Protein AF-A0A0C3JYY4-F1 (afdb_monomer_lite)

Organism: NCBI:txid870435

Foldseek 3Di:
DPPLLVVVLVVVVVCVVCVVVVNDDDADDDDRDDDPPPCVLVSLVVSCVVCVVVVNNLQEAEEECDPVVCVSNVHYHLCVLLVDDPVPDDDDPVRLVVNCVSNVSYDYYHYPPCVPQDPVSVVSVVVSD

Structure (mmCIF, N/CA/C/O backbone):
data_AF-A0A0C3JYY4-F1
#
_entry.id   AF-A0A0C3JYY4-F1
#
loop_
_atom_site.group_PDB
_atom_site.id
_atom_site.type_symbol
_atom_site.label_atom_id
_atom_site.label_alt_id
_atom_site.label_comp_id
_atom_site.label_asym_id
_atom_site.label_entity_id
_atom_site.label_seq_id
_atom_site.pdbx_PDB_ins_code
_atom_site.Cartn_x
_atom_site.Cartn_y
_atom_site.Cartn_z
_atom_site.occupancy
_atom_site.B_iso_or_equiv
_atom_site.auth_seq_id
_atom_site.auth_comp_id
_atom_site.auth_asym_id
_atom_site.auth_atom_id
_atom_site.pdbx_PDB_model_num
ATOM 1 N N . LEU A 1 1 ? 10.649 2.453 -13.849 1.00 76.38 1 LEU A N 1
ATOM 2 C CA . LEU A 1 1 ? 10.966 2.552 -12.411 1.00 76.38 1 LEU A CA 1
ATOM 3 C C . LEU A 1 1 ? 12.483 2.672 -12.287 1.00 76.38 1 LEU A C 1
ATOM 5 O O . LEU A 1 1 ? 13.167 2.154 -13.163 1.00 76.38 1 LEU A O 1
ATOM 9 N N . LEU A 1 2 ? 12.984 3.394 -11.284 1.00 85.31 2 LEU A N 1
ATOM 10 C CA . LEU A 1 2 ? 14.406 3.405 -10.902 1.00 85.31 2 LEU A CA 1
ATOM 11 C C . LEU A 1 2 ? 14.784 2.077 -10.219 1.00 85.31 2 LEU A C 1
ATOM 13 O O . LEU A 1 2 ? 13.893 1.313 -9.847 1.00 85.31 2 LEU A O 1
ATOM 17 N N . ASP A 1 3 ? 16.072 1.812 -10.009 1.00 86.06 3 ASP A N 1
ATOM 18 C CA . ASP A 1 3 ? 16.552 0.528 -9.469 1.00 86.06 3 ASP A CA 1
ATOM 19 C C . ASP A 1 3 ? 15.940 0.180 -8.103 1.00 86.06 3 ASP A C 1
ATOM 21 O O . ASP A 1 3 ? 15.413 -0.918 -7.920 1.00 86.06 3 ASP A O 1
ATOM 25 N N . ASP A 1 4 ? 15.890 1.132 -7.167 1.00 85.94 4 ASP A N 1
ATOM 26 C CA . ASP A 1 4 ? 15.276 0.913 -5.847 1.00 85.94 4 ASP A CA 1
ATOM 27 C C . ASP A 1 4 ? 13.763 0.675 -5.927 1.00 85.94 4 ASP A C 1
ATOM 29 O O . ASP A 1 4 ? 13.190 -0.104 -5.162 1.00 85.94 4 ASP A O 1
ATOM 33 N N . GLN A 1 5 ? 13.097 1.313 -6.888 1.00 88.25 5 GLN A N 1
ATOM 34 C CA . GLN A 1 5 ? 11.670 1.117 -7.124 1.00 88.25 5 GLN A CA 1
ATOM 35 C C . GLN A 1 5 ? 11.392 -0.262 -7.724 1.00 88.25 5 GLN A C 1
ATOM 37 O O . GLN A 1 5 ? 10.417 -0.909 -7.343 1.00 88.25 5 GLN A O 1
ATOM 42 N N . TRP A 1 6 ? 12.253 -0.724 -8.635 1.00 92.19 6 TRP A N 1
ATOM 43 C CA . TRP A 1 6 ? 12.215 -2.088 -9.154 1.00 92.19 6 TRP A CA 1
ATOM 44 C C . TRP A 1 6 ? 12.495 -3.106 -8.063 1.00 92.19 6 TRP A C 1
ATOM 46 O O . TRP A 1 6 ? 11.802 -4.114 -7.984 1.00 92.19 6 TRP A O 1
ATOM 56 N N . ARG A 1 7 ? 13.448 -2.830 -7.171 1.00 91.81 7 ARG A N 1
ATOM 57 C CA . ARG A 1 7 ? 13.718 -3.683 -6.015 1.00 91.81 7 ARG A CA 1
ATOM 58 C C . ARG A 1 7 ? 12.490 -3.807 -5.116 1.00 91.81 7 ARG A C 1
ATOM 60 O O . ARG A 1 7 ? 12.115 -4.923 -4.768 1.00 91.81 7 ARG A O 1
ATOM 67 N N . ALA A 1 8 ? 11.842 -2.691 -4.784 1.00 92.38 8 ALA A N 1
ATOM 68 C CA . ALA A 1 8 ? 10.606 -2.698 -4.007 1.00 92.38 8 ALA A CA 1
ATOM 69 C C . ALA A 1 8 ? 9.493 -3.492 -4.700 1.00 92.38 8 ALA A C 1
ATOM 71 O O . ALA A 1 8 ? 8.871 -4.359 -4.089 1.00 92.38 8 ALA A O 1
ATOM 72 N N . TYR A 1 9 ? 9.291 -3.240 -5.994 1.00 94.81 9 TYR A N 1
ATOM 73 C CA . TYR A 1 9 ? 8.324 -3.967 -6.806 1.00 94.81 9 TYR A CA 1
ATOM 74 C C . TYR A 1 9 ? 8.600 -5.477 -6.818 1.00 94.81 9 TYR A C 1
ATOM 76 O O . TYR A 1 9 ? 7.686 -6.255 -6.573 1.00 94.81 9 TYR A O 1
ATOM 84 N N . ASN A 1 10 ? 9.849 -5.893 -7.034 1.00 96.06 10 ASN A N 1
ATOM 85 C CA . ASN A 1 10 ? 10.235 -7.302 -7.122 1.00 96.06 10 ASN A CA 1
ATOM 86 C C . ASN A 1 10 ? 10.048 -8.042 -5.792 1.00 96.06 10 ASN A C 1
ATOM 88 O O . ASN A 1 10 ? 9.618 -9.192 -5.798 1.00 96.06 10 ASN A O 1
ATOM 92 N N . ILE A 1 11 ? 10.334 -7.395 -4.655 1.00 96.00 11 ILE A N 1
ATOM 93 C CA . ILE A 1 11 ? 10.086 -7.976 -3.324 1.00 96.00 11 ILE A CA 1
ATOM 94 C C . ILE A 1 11 ? 8.588 -8.234 -3.133 1.00 96.00 11 ILE A C 1
ATOM 96 O O . ILE A 1 11 ? 8.193 -9.330 -2.736 1.00 96.00 11 ILE A O 1
ATOM 100 N N . ILE A 1 12 ? 7.754 -7.241 -3.452 1.00 95.88 12 ILE A N 1
ATOM 101 C CA . ILE A 1 12 ? 6.296 -7.346 -3.326 1.00 95.88 12 ILE A CA 1
ATOM 102 C C . ILE A 1 12 ? 5.746 -8.391 -4.299 1.00 95.88 12 ILE A C 1
ATOM 104 O O . ILE A 1 12 ? 4.906 -9.197 -3.911 1.00 95.88 12 ILE A O 1
ATOM 108 N N . ASP A 1 13 ? 6.225 -8.412 -5.543 1.00 96.62 13 ASP A N 1
ATOM 109 C CA . ASP A 1 13 ? 5.795 -9.375 -6.555 1.00 96.62 13 ASP A CA 1
ATOM 110 C C . ASP A 1 13 ? 6.161 -10.810 -6.163 1.00 96.62 13 ASP A C 1
ATOM 112 O O . ASP A 1 13 ? 5.310 -11.695 -6.220 1.00 96.62 13 ASP A O 1
ATOM 116 N N . TRP A 1 14 ? 7.387 -11.039 -5.688 1.00 96.81 14 TRP A N 1
ATOM 117 C CA . TRP A 1 14 ? 7.806 -12.348 -5.195 1.00 96.81 14 TRP A CA 1
ATOM 118 C C . TRP A 1 14 ? 6.951 -12.809 -4.009 1.00 96.81 14 TRP A C 1
ATOM 120 O O . TRP A 1 14 ? 6.460 -13.940 -4.008 1.00 96.81 14 TRP A O 1
ATOM 130 N N . HIS A 1 15 ? 6.727 -11.930 -3.028 1.00 97.06 15 HIS A N 1
ATOM 131 C CA . HIS A 1 15 ? 5.903 -12.234 -1.859 1.00 97.06 15 HIS A CA 1
ATOM 132 C C . HIS A 1 15 ? 4.456 -12.550 -2.265 1.00 97.06 15 HIS A C 1
ATOM 134 O O . HIS A 1 15 ? 3.878 -13.541 -1.818 1.00 97.06 15 HIS A O 1
ATOM 140 N N . LEU A 1 16 ? 3.893 -11.759 -3.183 1.00 95.56 16 LEU A N 1
ATOM 141 C CA . LEU A 1 16 ? 2.570 -11.983 -3.752 1.00 95.56 16 LEU A CA 1
ATOM 142 C C . LEU A 1 16 ? 2.480 -13.330 -4.465 1.00 95.56 16 LEU A C 1
ATOM 144 O O . LEU A 1 16 ? 1.507 -14.048 -4.265 1.00 95.56 16 LEU A O 1
ATOM 148 N N . GLN A 1 17 ? 3.494 -13.703 -5.250 1.00 95.38 17 GLN A N 1
ATOM 149 C CA . GLN A 1 17 ? 3.561 -15.010 -5.902 1.00 95.38 17 GLN A CA 1
ATOM 150 C C . GLN A 1 17 ? 3.567 -16.167 -4.896 1.00 95.38 17 GLN A C 1
ATOM 152 O O . GLN A 1 17 ? 2.869 -17.158 -5.113 1.00 95.38 17 GLN A O 1
ATOM 157 N N . GLN A 1 18 ? 4.308 -16.059 -3.787 1.00 95.19 18 GLN A N 1
ATOM 158 C CA . GLN A 1 18 ? 4.260 -17.086 -2.741 1.00 95.19 18 GLN A CA 1
ATOM 159 C C . GLN A 1 18 ? 2.850 -17.170 -2.140 1.00 95.19 18 GLN A C 1
ATOM 161 O O . GLN A 1 18 ? 2.256 -18.246 -2.133 1.00 95.19 18 GLN A O 1
ATOM 166 N N . PHE A 1 19 ? 2.274 -16.026 -1.765 1.00 93.19 19 PHE A N 1
ATOM 167 C CA . PHE A 1 19 ? 0.943 -15.958 -1.165 1.00 93.19 19 PHE A CA 1
ATOM 168 C C . PHE A 1 19 ? -0.145 -16.583 -2.056 1.00 93.19 19 PHE A C 1
ATOM 170 O O . PHE A 1 19 ? -0.897 -17.447 -1.608 1.00 93.19 19 PHE A O 1
ATOM 177 N N . VAL A 1 20 ? -0.210 -16.211 -3.342 1.00 91.56 20 VAL A N 1
ATOM 178 C CA . VAL A 1 20 ? -1.238 -16.736 -4.267 1.00 91.56 20 VAL A CA 1
ATOM 179 C C . VAL A 1 20 ? -1.034 -18.209 -4.627 1.00 91.56 20 VAL A C 1
ATOM 181 O O . VAL A 1 20 ? -1.979 -18.865 -5.052 1.00 91.56 20 VAL A O 1
ATOM 184 N N . THR A 1 21 ? 0.178 -18.747 -4.455 1.00 93.75 21 THR A N 1
ATOM 185 C CA . THR A 1 21 ? 0.461 -20.181 -4.648 1.00 93.75 21 THR A CA 1
ATOM 186 C C . THR A 1 21 ? 0.199 -21.011 -3.389 1.00 93.75 21 THR A C 1
ATOM 188 O O . THR A 1 21 ? 0.526 -22.197 -3.357 1.00 93.75 21 THR A O 1
ATOM 191 N N . GLY A 1 22 ? -0.394 -20.412 -2.349 1.00 91.69 22 GLY A N 1
ATOM 192 C CA . GLY A 1 22 ? -0.727 -21.087 -1.092 1.00 91.69 22 GLY A CA 1
ATOM 193 C C . GLY A 1 22 ? 0.487 -21.380 -0.211 1.00 91.69 22 GLY A C 1
ATOM 194 O O . GLY A 1 22 ? 0.364 -22.060 0.805 1.00 91.69 22 GLY A O 1
ATOM 195 N N . ARG A 1 23 ? 1.665 -20.868 -0.577 1.00 84.81 23 ARG A N 1
ATOM 196 C CA . ARG A 1 23 ? 2.818 -20.822 0.319 1.00 84.81 23 ARG A CA 1
ATOM 197 C C . ARG A 1 23 ? 2.535 -19.645 1.236 1.00 84.81 23 ARG A C 1
ATOM 199 O O . ARG A 1 23 ? 2.319 -18.557 0.732 1.00 84.81 23 ARG A O 1
ATOM 206 N N . CYS A 1 24 ? 2.422 -19.854 2.539 1.00 86.25 24 CYS A N 1
ATOM 207 C CA . CYS A 1 24 ? 2.112 -18.792 3.496 1.00 86.25 24 CYS A CA 1
ATOM 208 C C . CYS A 1 24 ? 3.417 -18.073 3.893 1.00 86.25 24 CYS A C 1
ATOM 210 O O . CYS A 1 24 ? 4.054 -18.537 4.839 1.00 86.25 24 CYS A O 1
ATOM 212 N N . PRO A 1 25 ? 3.890 -17.027 3.173 1.00 92.69 25 PRO A N 1
ATOM 213 C CA . PRO A 1 25 ? 5.071 -16.292 3.607 1.00 92.69 25 PRO A CA 1
ATOM 214 C C . PRO A 1 25 ? 4.785 -15.550 4.916 1.00 92.69 25 PRO A C 1
ATOM 216 O O . PRO A 1 25 ? 3.635 -15.216 5.213 1.00 92.69 25 PRO A O 1
ATOM 219 N N . ASP A 1 26 ? 5.846 -15.245 5.659 1.00 94.62 26 ASP A N 1
ATOM 220 C CA . ASP A 1 26 ? 5.764 -14.341 6.803 1.00 94.62 26 ASP A CA 1
ATOM 221 C C . ASP A 1 26 ? 5.273 -12.954 6.373 1.00 94.62 26 ASP A C 1
ATOM 223 O O . ASP A 1 26 ? 5.507 -12.515 5.245 1.00 94.62 26 ASP A O 1
ATOM 227 N N . GLN A 1 27 ? 4.622 -12.240 7.292 1.00 94.06 27 GLN A N 1
ATOM 228 C CA . GLN A 1 27 ? 4.074 -10.914 7.027 1.00 94.06 27 GLN A CA 1
ATOM 229 C C . GLN A 1 27 ? 5.146 -9.942 6.506 1.00 94.06 27 GLN A C 1
ATOM 231 O O . GLN A 1 27 ? 6.141 -9.652 7.174 1.00 94.06 27 GLN A O 1
ATOM 236 N N . LEU A 1 28 ? 4.907 -9.374 5.321 1.00 95.50 28 LEU A N 1
ATOM 237 C CA . LEU A 1 28 ? 5.792 -8.376 4.731 1.00 95.50 28 LEU A CA 1
ATOM 238 C C . LEU A 1 28 ? 5.608 -7.002 5.392 1.00 95.50 28 LEU A C 1
ATOM 240 O O . LEU A 1 28 ? 4.668 -6.267 5.087 1.00 95.50 28 LEU A O 1
ATOM 244 N N . HIS A 1 29 ? 6.569 -6.613 6.227 1.00 94.00 29 HIS A N 1
ATOM 245 C CA . HIS A 1 29 ? 6.716 -5.238 6.703 1.00 94.00 29 HIS A CA 1
ATOM 246 C C . HIS A 1 29 ? 7.798 -4.518 5.902 1.00 94.00 29 HIS A C 1
ATOM 248 O O . HIS A 1 29 ? 8.990 -4.770 6.074 1.00 94.00 29 HIS A O 1
ATOM 254 N N . MET A 1 30 ? 7.385 -3.609 5.018 1.00 93.62 30 MET A N 1
ATOM 255 C CA . MET A 1 30 ? 8.300 -2.900 4.129 1.00 93.62 30 MET A CA 1
ATOM 256 C C . MET A 1 30 ? 8.118 -1.387 4.224 1.00 93.62 30 MET A C 1
ATOM 258 O O . MET A 1 30 ? 7.015 -0.870 4.062 1.00 93.62 30 MET A O 1
ATOM 262 N N . ILE A 1 31 ? 9.227 -0.671 4.418 1.00 90.44 31 ILE A N 1
ATOM 263 C CA . ILE A 1 31 ? 9.299 0.783 4.262 1.00 90.44 31 ILE A CA 1
ATOM 264 C C . ILE A 1 31 ? 10.021 1.070 2.949 1.00 90.44 31 ILE A C 1
ATOM 266 O O . ILE A 1 31 ? 11.132 0.590 2.731 1.00 90.44 31 ILE A O 1
ATOM 270 N N . ILE A 1 32 ? 9.394 1.867 2.084 1.00 88.50 32 ILE A N 1
ATOM 271 C CA . ILE A 1 32 ? 9.999 2.337 0.835 1.00 88.50 32 ILE A CA 1
ATOM 272 C C . ILE A 1 32 ? 10.453 3.788 1.056 1.00 88.50 32 ILE A C 1
ATOM 274 O O . ILE A 1 32 ? 9.625 4.711 1.000 1.00 88.50 32 ILE A O 1
ATOM 278 N N . PRO A 1 33 ? 11.745 4.024 1.355 1.00 81.44 33 PRO A N 1
ATOM 279 C CA . PRO A 1 33 ? 12.271 5.373 1.489 1.00 81.44 33 PRO A CA 1
ATOM 280 C C . PRO A 1 33 ? 12.285 6.078 0.129 1.00 81.44 33 PRO A C 1
ATOM 282 O O . PRO A 1 33 ? 12.141 5.470 -0.928 1.00 81.44 33 PRO A O 1
ATOM 285 N N . GLY A 1 34 ? 12.393 7.398 0.164 1.00 73.88 34 GLY A N 1
ATOM 286 C CA . GLY A 1 34 ? 12.469 8.230 -1.030 1.00 73.88 34 GLY A CA 1
ATOM 287 C C . GLY A 1 34 ? 11.950 9.621 -0.727 1.00 73.88 34 GLY A C 1
ATOM 288 O O . GLY A 1 34 ? 10.940 9.765 -0.031 1.00 73.88 34 GLY A O 1
ATOM 289 N N . GLU A 1 35 ? 12.664 10.617 -1.226 1.00 70.50 35 GLU A N 1
ATOM 290 C CA . GLU A 1 35 ? 12.284 12.018 -1.114 1.00 70.50 35 GLU A CA 1
ATOM 291 C C . GLU A 1 35 ? 11.025 12.296 -1.952 1.00 70.50 35 GLU A C 1
ATOM 293 O O . GLU A 1 35 ? 10.708 11.573 -2.910 1.00 70.50 35 GLU A O 1
ATOM 298 N N . GLY A 1 36 ? 10.271 13.334 -1.578 1.00 63.50 36 GLY A N 1
ATOM 299 C CA . GLY A 1 36 ? 9.161 13.815 -2.399 1.00 63.50 36 GLY A CA 1
ATOM 300 C C . GLY A 1 36 ? 9.664 14.092 -3.817 1.00 63.50 36 GLY A C 1
ATOM 301 O O . GLY A 1 36 ? 10.769 14.599 -3.971 1.00 63.50 36 GLY A O 1
ATOM 302 N N . SER A 1 37 ? 8.873 13.740 -4.837 1.00 63.44 37 SER A N 1
ATOM 303 C CA . SER A 1 37 ? 9.180 13.812 -6.285 1.00 63.44 37 SER A CA 1
ATOM 304 C C . SER A 1 37 ? 9.986 12.668 -6.927 1.00 63.44 37 SER A C 1
ATOM 306 O O . SER A 1 37 ? 10.026 12.589 -8.152 1.00 63.44 37 SER A O 1
ATOM 308 N N . VAL A 1 38 ? 10.499 11.686 -6.174 1.00 67.75 38 VAL A N 1
ATOM 309 C CA . VAL A 1 38 ? 11.317 10.587 -6.751 1.00 67.75 38 VAL A CA 1
ATOM 310 C C . VAL A 1 38 ? 10.474 9.485 -7.427 1.00 67.75 38 VAL A C 1
ATOM 312 O O . VAL A 1 38 ? 10.994 8.469 -7.871 1.00 67.75 38 VAL A O 1
ATOM 315 N N . GLY A 1 39 ? 9.154 9.657 -7.561 1.00 74.44 39 GLY A N 1
ATOM 316 C CA . GLY A 1 39 ? 8.292 8.723 -8.300 1.00 74.44 39 GLY A CA 1
ATOM 317 C C . GLY A 1 39 ? 7.726 7.554 -7.484 1.00 74.44 39 GLY A C 1
ATOM 318 O O . GLY A 1 39 ? 7.317 6.555 -8.072 1.00 74.44 39 GLY A O 1
ATOM 319 N N . LYS A 1 40 ? 7.625 7.668 -6.150 1.00 82.75 40 LYS A N 1
ATOM 320 C CA . LYS A 1 40 ? 6.935 6.666 -5.305 1.00 82.75 40 LYS A CA 1
ATOM 321 C C . LYS A 1 40 ? 5.515 6.364 -5.772 1.00 82.75 40 LYS A C 1
ATOM 323 O O . LYS A 1 40 ? 5.146 5.197 -5.860 1.00 82.75 40 LYS A O 1
ATOM 328 N N . SER A 1 41 ? 4.751 7.388 -6.155 1.00 84.62 41 SER A N 1
ATOM 329 C CA . SER A 1 41 ? 3.400 7.205 -6.697 1.00 84.62 41 SER A CA 1
ATOM 330 C C . SER A 1 41 ? 3.412 6.326 -7.952 1.00 84.62 41 SER A C 1
ATOM 332 O O . SER A 1 41 ? 2.510 5.518 -8.142 1.00 84.62 41 SER A O 1
ATOM 334 N N . ARG A 1 42 ? 4.475 6.386 -8.773 1.00 89.06 42 ARG A N 1
ATOM 335 C CA . ARG A 1 42 ? 4.643 5.498 -9.933 1.00 89.06 42 ARG A CA 1
ATOM 336 C C . ARG A 1 42 ? 4.924 4.055 -9.517 1.00 89.06 42 ARG A C 1
ATOM 338 O O . ARG A 1 42 ? 4.405 3.141 -10.156 1.00 89.06 42 ARG A O 1
ATOM 345 N N . THR A 1 43 ? 5.697 3.833 -8.455 1.00 90.88 43 THR A N 1
ATOM 346 C CA . THR A 1 43 ? 5.888 2.495 -7.872 1.00 90.88 43 THR A CA 1
ATOM 347 C C . THR A 1 43 ? 4.563 1.931 -7.362 1.00 90.88 43 THR A C 1
ATOM 349 O O . THR A 1 43 ? 4.202 0.820 -7.738 1.00 90.88 43 THR A O 1
ATOM 352 N N . ILE A 1 44 ? 3.798 2.713 -6.588 1.00 92.62 44 ILE A N 1
ATOM 353 C CA . ILE A 1 44 ? 2.472 2.318 -6.079 1.00 92.62 44 ILE A CA 1
ATOM 354 C C . ILE A 1 44 ? 1.522 2.000 -7.238 1.00 92.62 44 ILE A C 1
ATOM 356 O O . ILE A 1 44 ? 0.852 0.968 -7.219 1.00 92.62 44 ILE A O 1
ATOM 360 N N . GLN A 1 45 ? 1.510 2.827 -8.285 1.00 92.81 45 GLN A N 1
ATOM 361 C CA . GLN A 1 45 ? 0.717 2.585 -9.488 1.00 92.81 45 GLN A CA 1
ATOM 362 C C . GLN A 1 45 ? 1.116 1.272 -10.178 1.00 92.81 45 GLN A C 1
ATOM 364 O O . GLN A 1 45 ? 0.256 0.470 -10.527 1.00 92.81 45 GLN A O 1
ATOM 369 N N . THR A 1 46 ? 2.417 1.003 -10.308 1.00 94.56 46 THR A N 1
ATOM 370 C CA . THR A 1 46 ? 2.919 -0.228 -10.944 1.00 94.56 46 THR A CA 1
ATOM 371 C C . THR A 1 46 ? 2.555 -1.475 -10.127 1.00 94.56 46 THR A C 1
ATOM 373 O O . THR A 1 46 ? 2.179 -2.501 -10.693 1.00 94.56 46 THR A O 1
ATOM 376 N N . ILE A 1 47 ? 2.608 -1.388 -8.793 1.00 95.31 47 ILE A N 1
ATOM 377 C CA . ILE A 1 47 ? 2.119 -2.445 -7.897 1.00 95.31 47 ILE A CA 1
ATOM 378 C C . ILE A 1 47 ? 0.609 -2.633 -8.090 1.00 95.31 47 ILE A C 1
ATOM 380 O O . ILE A 1 47 ? 0.152 -3.754 -8.277 1.00 95.31 47 ILE A O 1
ATOM 384 N N . THR A 1 48 ? -0.163 -1.547 -8.123 1.00 95.50 48 THR A N 1
ATOM 385 C CA . THR A 1 48 ? -1.623 -1.588 -8.320 1.00 95.50 48 THR A CA 1
ATOM 386 C C . THR A 1 48 ? -1.995 -2.291 -9.626 1.00 95.50 48 THR A C 1
ATOM 388 O O . THR A 1 48 ? -2.848 -3.177 -9.638 1.00 95.50 48 THR A O 1
ATOM 391 N N . GLU A 1 49 ? -1.313 -1.953 -10.721 1.00 95.81 49 GLU A N 1
ATOM 392 C CA . GLU A 1 49 ? -1.499 -2.603 -12.019 1.00 95.81 49 GLU A CA 1
ATOM 393 C C . GLU A 1 49 ? -1.170 -4.097 -11.976 1.00 95.81 49 GLU A C 1
ATOM 395 O O . GLU A 1 49 ? -1.843 -4.884 -12.636 1.00 95.81 49 GLU A O 1
ATOM 400 N N . ASN A 1 50 ? -0.168 -4.514 -11.198 1.00 96.00 50 ASN A N 1
ATOM 401 C CA . ASN A 1 50 ? 0.166 -5.928 -11.031 1.00 96.00 50 ASN A CA 1
ATOM 402 C C . ASN A 1 50 ? -0.973 -6.704 -10.348 1.00 96.00 50 ASN A C 1
ATOM 404 O O . ASN A 1 50 ? -1.372 -7.764 -10.829 1.00 96.00 50 ASN A O 1
ATOM 408 N N . PHE A 1 51 ? -1.551 -6.149 -9.279 1.00 96.38 51 PHE A N 1
ATOM 409 C CA . PHE A 1 51 ? -2.716 -6.745 -8.616 1.00 96.38 51 PHE A CA 1
ATOM 410 C C . PHE A 1 51 ? -3.927 -6.816 -9.556 1.00 96.38 51 PHE A C 1
ATOM 412 O O . PHE A 1 51 ? -4.593 -7.848 -9.621 1.00 96.38 51 PHE A O 1
ATOM 419 N N . ALA A 1 52 ? -4.177 -5.757 -10.333 1.00 96.12 52 ALA A N 1
ATOM 420 C CA . ALA A 1 52 ? -5.265 -5.721 -11.308 1.00 96.12 52 ALA A CA 1
ATOM 421 C C . ALA A 1 52 ? -5.068 -6.727 -12.456 1.00 96.12 52 ALA A C 1
ATOM 423 O O . ALA A 1 52 ? -5.997 -7.453 -12.800 1.00 96.12 52 ALA A O 1
ATOM 424 N N . ARG A 1 53 ? -3.853 -6.841 -13.014 1.00 95.94 53 ARG A N 1
ATOM 425 C CA . ARG A 1 53 ? -3.521 -7.825 -14.067 1.00 95.94 53 ARG A CA 1
ATOM 426 C C . ARG A 1 53 ? -3.720 -9.267 -13.605 1.00 95.94 53 ARG A C 1
ATOM 428 O O . ARG A 1 53 ? -4.021 -10.129 -14.422 1.00 95.94 53 ARG A O 1
ATOM 435 N N . ARG A 1 54 ? -3.561 -9.521 -12.306 1.00 94.56 54 ARG A N 1
ATOM 436 C CA . ARG A 1 54 ? -3.788 -10.824 -11.669 1.00 94.56 54 ARG A CA 1
ATOM 437 C C . ARG A 1 54 ? -5.249 -11.041 -11.238 1.00 94.56 54 ARG A C 1
ATOM 439 O O . ARG A 1 54 ? -5.559 -12.107 -10.722 1.00 94.56 54 ARG A O 1
ATOM 446 N N . GLY A 1 55 ? -6.134 -10.058 -11.429 1.00 94.38 55 GLY A N 1
ATOM 447 C CA . GLY A 1 55 ? -7.549 -10.135 -11.045 1.00 94.38 55 GLY A CA 1
ATOM 448 C C . GLY A 1 55 ? -7.805 -10.095 -9.534 1.00 94.38 55 GLY A C 1
ATOM 449 O O . GLY A 1 55 ? -8.880 -10.481 -9.086 1.00 94.38 55 GLY A O 1
ATOM 450 N N . ILE A 1 56 ? -6.827 -9.643 -8.745 1.00 95.38 56 ILE A N 1
ATOM 451 C CA . ILE A 1 56 ? -6.846 -9.656 -7.272 1.00 95.38 56 ILE A CA 1
ATOM 452 C C . ILE A 1 56 ? -6.763 -8.247 -6.676 1.00 95.38 56 ILE A C 1
ATOM 454 O O . ILE A 1 56 ? -6.315 -8.051 -5.549 1.00 95.38 56 ILE A O 1
ATOM 458 N N . GLN A 1 57 ? -7.208 -7.235 -7.421 1.00 94.69 57 GLN A N 1
ATOM 459 C CA . GLN A 1 57 ? -7.208 -5.839 -6.976 1.00 94.69 57 GLN A CA 1
ATOM 460 C C . GLN A 1 57 ? -7.944 -5.616 -5.645 1.00 94.69 57 GLN A C 1
ATOM 462 O O . GLN A 1 57 ? -7.553 -4.733 -4.889 1.00 94.69 57 GLN A O 1
ATOM 467 N N . GLY A 1 58 ? -8.961 -6.429 -5.328 1.00 93.19 58 GLY A N 1
ATOM 468 C CA . GLY A 1 58 ? -9.711 -6.337 -4.067 1.00 93.19 58 GLY A CA 1
ATOM 469 C C . GLY A 1 58 ? -8.866 -6.598 -2.813 1.00 93.19 58 GLY A C 1
ATOM 470 O O . GLY A 1 58 ? -9.192 -6.077 -1.746 1.00 93.19 58 GLY A O 1
ATOM 471 N N . MET A 1 59 ? -7.746 -7.318 -2.965 1.00 95.06 59 MET A N 1
ATOM 472 C CA . MET A 1 59 ? -6.830 -7.652 -1.872 1.00 95.06 59 MET A CA 1
ATOM 473 C C . MET A 1 59 ? -5.913 -6.494 -1.463 1.00 95.06 59 MET A C 1
ATOM 475 O O . MET A 1 59 ? -5.319 -6.547 -0.382 1.00 95.06 59 MET A O 1
ATOM 479 N N . LEU A 1 60 ? -5.754 -5.482 -2.325 1.00 96.12 60 LEU A N 1
ATOM 480 C CA . LEU A 1 60 ? -4.854 -4.354 -2.110 1.00 96.12 60 LEU A CA 1
ATOM 481 C C . LEU A 1 60 ? -5.629 -3.121 -1.654 1.00 96.12 60 LEU A C 1
ATOM 483 O O . LEU A 1 60 ? -6.479 -2.589 -2.366 1.00 96.12 60 LEU A O 1
ATOM 487 N N . VAL A 1 61 ? -5.246 -2.595 -0.497 1.00 94.88 61 VAL A N 1
ATOM 488 C CA . VAL A 1 61 ? -5.688 -1.293 -0.013 1.00 94.88 61 VAL A CA 1
ATOM 489 C C . VAL A 1 61 ? -4.561 -0.284 -0.075 1.00 94.88 61 VAL A C 1
ATOM 491 O O . VAL A 1 61 ? -3.436 -0.543 0.341 1.00 94.88 61 VAL A O 1
ATOM 494 N N . LYS A 1 62 ? -4.907 0.906 -0.560 1.00 94.25 62 LYS A N 1
ATOM 495 C CA . LYS A 1 62 ? -4.027 2.067 -0.641 1.00 94.25 62 LYS A CA 1
ATOM 496 C C . LYS A 1 62 ? -4.610 3.169 0.228 1.00 94.25 62 LYS A C 1
ATOM 498 O O . LYS A 1 62 ? -5.780 3.534 0.062 1.00 94.25 62 LYS A O 1
ATOM 503 N N . VAL A 1 63 ? -3.805 3.695 1.140 1.00 92.88 63 VAL A N 1
ATOM 504 C CA . VAL A 1 63 ? -4.178 4.819 1.993 1.00 92.88 63 VAL A CA 1
ATOM 505 C C . VAL A 1 63 ? -3.112 5.886 2.022 1.00 92.88 63 VAL A C 1
ATOM 507 O O . VAL A 1 63 ? -1.939 5.599 1.830 1.00 92.88 63 VAL A O 1
ATOM 510 N N . ALA A 1 64 ? -3.529 7.110 2.317 1.00 91.25 64 ALA A N 1
ATOM 511 C CA . ALA A 1 64 ? -2.622 8.194 2.658 1.00 91.25 64 ALA A CA 1
ATOM 512 C C . ALA A 1 64 ? -3.174 9.013 3.829 1.00 91.25 64 ALA A C 1
ATOM 514 O O . ALA A 1 64 ? -4.364 8.933 4.160 1.00 91.25 64 ALA A O 1
ATOM 515 N N . TYR A 1 65 ? -2.316 9.816 4.457 1.00 86.62 65 TYR A N 1
ATOM 516 C CA . TYR A 1 65 ? -2.732 10.689 5.556 1.00 86.62 65 TYR A CA 1
ATOM 517 C C . TYR A 1 65 ? -3.659 11.823 5.084 1.00 86.62 65 TYR A C 1
ATOM 519 O O . TYR A 1 65 ? -4.692 12.084 5.700 1.00 86.62 65 TYR A O 1
ATOM 527 N N . THR A 1 66 ? -3.332 12.466 3.958 1.00 86.38 66 THR A N 1
ATOM 528 C CA . THR A 1 66 ? -4.110 13.583 3.401 1.00 86.38 66 THR A CA 1
ATOM 529 C C . THR A 1 66 ? -5.006 13.141 2.244 1.00 86.38 66 THR A C 1
ATOM 531 O O . THR A 1 66 ? -4.708 12.181 1.532 1.00 86.38 66 THR A O 1
ATOM 534 N N . GLY A 1 67 ? -6.105 13.871 2.019 1.00 85.56 67 GLY A N 1
ATOM 535 C CA . GLY A 1 67 ? -7.006 13.611 0.890 1.00 85.56 67 GLY A CA 1
ATOM 536 C C . GLY A 1 67 ? -6.336 13.803 -0.475 1.00 85.56 67 GLY A C 1
ATOM 537 O O . GLY A 1 67 ? -6.611 13.044 -1.398 1.00 85.56 67 GLY A O 1
ATOM 538 N N . ILE A 1 68 ? -5.412 14.764 -0.585 1.00 87.25 68 ILE A N 1
ATOM 539 C CA . ILE A 1 68 ? -4.667 15.024 -1.825 1.00 87.25 68 ILE A CA 1
ATOM 540 C C . ILE A 1 68 ? -3.765 13.831 -2.158 1.00 87.25 68 ILE A C 1
ATOM 542 O O . ILE A 1 68 ? -3.852 13.298 -3.261 1.00 87.25 68 ILE A O 1
ATOM 546 N N . ALA A 1 69 ? -2.961 13.358 -1.199 1.00 86.06 69 ALA A N 1
ATOM 547 C CA . ALA A 1 69 ? -2.101 12.193 -1.409 1.00 86.06 69 ALA A CA 1
ATOM 548 C C . ALA A 1 69 ? -2.922 10.925 -1.703 1.00 86.06 69 ALA A C 1
ATOM 550 O O . ALA A 1 69 ? -2.590 10.167 -2.612 1.00 86.06 69 ALA A O 1
ATOM 551 N N . ALA A 1 70 ? -4.053 10.739 -1.011 1.00 88.94 70 ALA A N 1
ATOM 552 C CA . ALA A 1 70 ? -4.953 9.617 -1.270 1.00 88.94 70 ALA A CA 1
ATOM 553 C C . ALA A 1 70 ? -5.500 9.650 -2.706 1.00 88.94 70 ALA A C 1
ATOM 555 O O . ALA A 1 70 ? -5.535 8.616 -3.367 1.00 88.94 70 ALA A O 1
ATOM 556 N N . SER A 1 71 ? -5.863 10.830 -3.219 1.00 88.06 71 SER A N 1
ATOM 557 C CA . SER A 1 71 ? -6.334 10.987 -4.598 1.00 88.06 71 SER A CA 1
ATOM 558 C C . SER A 1 71 ? -5.259 10.655 -5.636 1.00 88.06 71 SER A C 1
ATOM 560 O O . SER A 1 71 ? -5.595 10.125 -6.690 1.00 88.06 71 SER A O 1
ATOM 562 N N . VAL A 1 72 ? -3.983 10.950 -5.363 1.00 87.00 72 VAL A N 1
ATOM 563 C CA . VAL A 1 72 ? -2.872 10.687 -6.300 1.00 87.00 72 VAL A CA 1
ATOM 564 C C . VAL A 1 72 ? -2.664 9.191 -6.533 1.00 87.00 72 VAL A C 1
ATOM 566 O O . VAL A 1 72 ? -2.292 8.785 -7.632 1.00 87.00 72 VAL A O 1
ATOM 569 N N . ILE A 1 73 ? -2.913 8.367 -5.517 1.00 88.75 73 ILE A N 1
ATOM 570 C CA . ILE A 1 73 ? -2.737 6.911 -5.589 1.00 88.75 73 ILE A CA 1
ATOM 571 C C . ILE A 1 73 ? -4.052 6.159 -5.809 1.00 88.75 73 ILE A C 1
ATOM 573 O O . ILE A 1 73 ? -4.064 4.934 -5.688 1.00 88.75 73 ILE A O 1
ATOM 577 N N . ASP A 1 74 ? -5.156 6.860 -6.091 1.00 88.06 74 ASP A N 1
ATOM 578 C CA . ASP A 1 74 ? -6.504 6.277 -6.165 1.00 88.06 74 ASP A CA 1
ATOM 579 C C . ASP A 1 74 ? -6.820 5.422 -4.917 1.00 88.06 74 ASP A C 1
ATOM 581 O O . ASP A 1 74 ? -7.166 4.239 -4.970 1.00 88.06 74 ASP A O 1
ATOM 585 N N . GLY A 1 75 ? -6.527 6.002 -3.755 1.00 89.00 75 GLY A N 1
ATOM 586 C CA . GLY A 1 75 ? -6.689 5.404 -2.439 1.00 89.00 75 GLY A CA 1
ATOM 587 C C . GLY A 1 75 ? -7.716 6.148 -1.593 1.00 89.00 7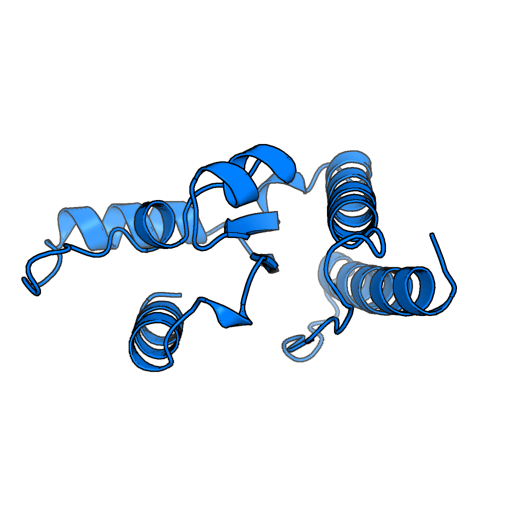5 GLY A C 1
ATOM 588 O O . GLY A 1 75 ? -8.414 7.054 -2.044 1.00 89.00 75 GLY A O 1
ATOM 589 N N . LYS A 1 76 ? -7.801 5.769 -0.318 1.00 88.69 76 LYS A N 1
ATOM 590 C CA . LYS A 1 76 ? -8.647 6.453 0.674 1.00 88.69 76 LYS A CA 1
ATOM 591 C C . LYS A 1 76 ? -7.783 7.120 1.736 1.00 88.69 76 LYS A C 1
ATOM 593 O O . LYS A 1 76 ? -6.613 6.797 1.904 1.00 88.69 76 LYS A O 1
ATOM 598 N N . THR A 1 77 ? -8.352 8.039 2.502 1.00 87.06 77 THR A N 1
ATOM 599 C CA . THR A 1 77 ? -7.645 8.541 3.682 1.00 87.06 77 THR A CA 1
ATOM 600 C C . THR A 1 77 ? -7.567 7.454 4.754 1.00 87.06 77 THR A C 1
ATOM 602 O O . THR A 1 77 ? -8.489 6.645 4.907 1.00 87.06 77 THR A O 1
ATOM 605 N N . LEU A 1 78 ? -6.483 7.452 5.530 1.00 82.50 78 LEU A N 1
ATOM 606 C CA . LEU A 1 78 ? -6.289 6.502 6.630 1.00 82.50 78 LEU A CA 1
ATOM 607 C C . LEU A 1 78 ? -7.452 6.561 7.640 1.00 82.50 78 LEU A C 1
ATOM 609 O O . LEU A 1 78 ? -7.941 5.531 8.105 1.00 82.50 78 LEU A O 1
ATOM 613 N N . HIS A 1 79 ? -7.963 7.769 7.900 1.00 77.62 79 HIS A N 1
ATOM 614 C CA . HIS A 1 79 ? -9.131 8.001 8.751 1.00 77.62 79 HIS A CA 1
ATOM 615 C C . HIS A 1 79 ? -10.404 7.320 8.234 1.00 77.62 79 HIS A C 1
ATOM 617 O O . HIS A 1 79 ? -11.145 6.747 9.034 1.00 77.62 79 HIS A O 1
ATOM 623 N N . ASN A 1 80 ? -10.640 7.338 6.918 1.00 76.69 80 ASN A N 1
ATOM 624 C CA . ASN A 1 80 ? -11.817 6.708 6.321 1.00 76.69 80 ASN A CA 1
ATOM 625 C C . ASN A 1 80 ? -11.766 5.188 6.454 1.00 76.69 80 ASN A C 1
ATOM 627 O O . ASN A 1 80 ? -12.788 4.565 6.728 1.00 76.69 80 ASN A O 1
ATOM 631 N N . ILE A 1 81 ? -10.587 4.592 6.263 1.00 72.06 81 ILE A N 1
ATOM 632 C CA . ILE A 1 81 ? -10.453 3.134 6.300 1.00 72.06 81 ILE A CA 1
ATOM 633 C C . ILE A 1 81 ? -10.536 2.599 7.722 1.00 72.06 81 ILE A C 1
ATOM 635 O O . ILE A 1 81 ? -11.183 1.586 7.946 1.00 72.06 81 ILE A O 1
ATOM 639 N N . CYS A 1 82 ? -9.929 3.277 8.690 1.00 65.69 82 CYS A N 1
ATOM 640 C CA . CYS A 1 82 ? -9.969 2.813 10.073 1.00 65.69 82 CYS A CA 1
ATOM 641 C C . CYS A 1 82 ? -11.276 3.196 10.791 1.00 65.69 82 CYS A C 1
ATOM 643 O O . CYS A 1 82 ? -11.425 2.890 11.971 1.00 65.69 82 CYS A O 1
ATOM 645 N N . MET A 1 83 ? -12.200 3.902 10.117 1.00 66.00 83 MET A N 1
ATOM 646 C CA . MET A 1 83 ? -13.446 4.449 10.682 1.00 66.00 83 MET A CA 1
ATOM 647 C C . MET A 1 83 ? -13.226 5.145 12.040 1.00 66.00 83 MET A C 1
ATOM 649 O O . MET A 1 83 ? -14.050 5.068 12.955 1.00 66.00 83 MET A O 1
ATOM 653 N N . ILE A 1 84 ? -12.067 5.794 12.207 1.00 63.47 84 ILE A N 1
ATOM 654 C CA . ILE A 1 84 ? -11.645 6.351 13.494 1.00 63.47 84 ILE A CA 1
ATOM 655 C C . ILE A 1 84 ? -12.533 7.548 13.805 1.00 63.47 84 ILE A C 1
ATOM 657 O O . ILE A 1 84 ? -12.502 8.560 13.106 1.00 63.47 84 ILE A O 1
ATOM 661 N N . LEU A 1 85 ? -13.301 7.439 14.889 1.00 56.78 85 LEU A N 1
ATOM 662 C CA . LEU A 1 85 ? -14.042 8.563 15.440 1.00 56.78 85 LEU A CA 1
ATOM 663 C C . LEU A 1 85 ? -13.033 9.631 15.877 1.00 56.78 85 LEU A C 1
ATOM 665 O O . LEU A 1 85 ? -12.238 9.407 16.792 1.00 56.78 85 LEU A O 1
ATOM 669 N N . LEU A 1 86 ? -13.087 10.801 15.237 1.00 55.34 86 LEU A N 1
ATOM 670 C CA . LEU A 1 86 ? -12.241 11.958 15.565 1.00 55.34 86 LEU A CA 1
ATOM 671 C C . LEU A 1 86 ? -12.392 12.391 17.036 1.00 55.34 86 LEU A C 1
ATOM 673 O O . LEU A 1 86 ? -11.473 12.966 17.608 1.00 55.34 86 LEU A O 1
ATOM 677 N N . ASN A 1 87 ? -13.513 12.035 17.670 1.00 54.00 87 ASN A N 1
ATOM 678 C CA . ASN A 1 87 ? -13.884 12.482 19.012 1.00 54.00 87 ASN A CA 1
ATOM 679 C C . ASN A 1 87 ? -13.483 11.505 20.136 1.00 54.00 87 ASN A C 1
ATOM 681 O O . ASN A 1 87 ? -13.960 11.643 21.257 1.00 54.00 87 ASN A O 1
ATOM 685 N N . GLY A 1 88 ? -12.661 10.483 19.861 1.00 55.19 88 GLY A N 1
ATOM 686 C CA . GLY A 1 88 ? -12.155 9.568 20.900 1.00 55.19 88 GLY A CA 1
ATOM 687 C C . GLY A 1 88 ? -13.200 8.630 21.528 1.00 55.19 88 GLY A C 1
ATOM 688 O O . GLY A 1 88 ? -12.899 7.947 22.504 1.00 55.19 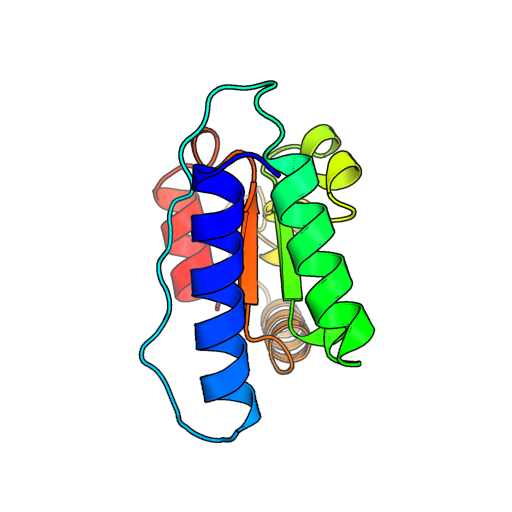88 GLY A O 1
ATOM 689 N N . GLY A 1 89 ? -14.414 8.572 20.975 1.00 59.84 89 GLY A N 1
ATOM 690 C CA . GLY A 1 89 ? -15.451 7.630 21.397 1.00 59.84 89 GLY A CA 1
ATOM 691 C C . GLY A 1 89 ? -15.126 6.183 21.009 1.00 59.84 89 GLY A C 1
ATOM 692 O O . GLY A 1 89 ? -14.395 5.933 20.048 1.00 59.84 89 GLY A O 1
ATOM 693 N N . LYS A 1 90 ? -15.697 5.216 21.739 1.00 62.81 90 LYS A N 1
ATOM 694 C CA . LYS A 1 90 ? -15.657 3.799 21.342 1.00 62.81 90 LYS A CA 1
ATOM 695 C C . LYS A 1 90 ? -16.422 3.624 20.028 1.00 62.81 90 LYS A C 1
ATOM 697 O O . LYS A 1 90 ? -17.536 4.131 19.900 1.00 62.81 90 LYS A O 1
ATOM 702 N N . GLN A 1 91 ? -15.837 2.910 19.063 1.00 68.75 91 GLN A N 1
ATOM 703 C CA . GLN A 1 91 ? -16.566 2.536 17.853 1.00 68.75 91 G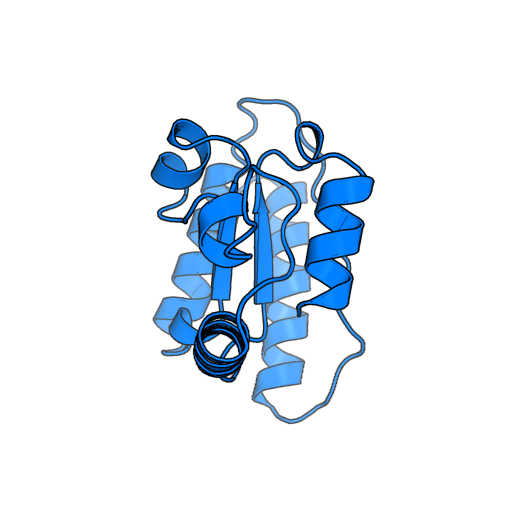LN A CA 1
ATOM 704 C C . GLN A 1 91 ? -17.771 1.671 18.229 1.00 68.75 91 GLN A C 1
ATOM 706 O O . GLN A 1 91 ? -17.694 0.821 19.118 1.00 68.75 91 GLN A O 1
ATOM 711 N N . SER A 1 92 ? -18.900 1.910 17.564 1.00 76.69 92 SER A N 1
ATOM 712 C CA . SER A 1 92 ? -20.087 1.082 17.760 1.00 76.69 92 SER A CA 1
ATOM 713 C C . SER A 1 92 ? -19.829 -0.342 17.255 1.00 76.69 92 SER A C 1
ATOM 715 O O . SER A 1 92 ? -19.055 -0.535 16.316 1.00 76.69 92 SER A O 1
ATOM 717 N N . ALA A 1 93 ? -20.528 -1.333 17.813 1.00 77.06 93 ALA A N 1
ATOM 718 C CA . ALA A 1 93 ? -20.453 -2.714 17.326 1.00 77.06 93 ALA A CA 1
ATOM 719 C C . ALA A 1 93 ? -20.801 -2.826 15.826 1.00 77.06 93 ALA A C 1
ATOM 721 O O . ALA A 1 93 ? -20.217 -3.626 15.102 1.00 77.06 93 ALA A O 1
ATOM 722 N N . GLN A 1 94 ? -21.705 -1.972 15.333 1.00 81.06 94 GLN A N 1
ATOM 723 C CA . GLN A 1 94 ? -22.056 -1.908 13.914 1.00 81.06 94 GLN A CA 1
ATOM 724 C C . GLN A 1 94 ? -20.899 -1.387 13.046 1.00 81.06 94 GLN A C 1
ATOM 726 O O . GLN A 1 94 ? -20.701 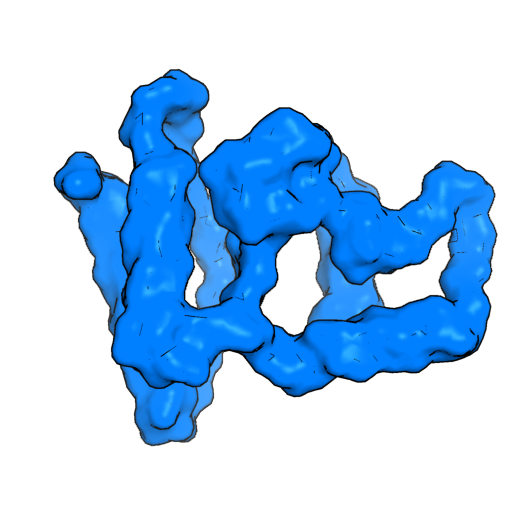-1.871 11.935 1.00 81.06 94 GLN A O 1
ATOM 731 N N . THR A 1 95 ? -20.136 -0.408 13.541 1.00 78.06 95 THR A N 1
ATOM 732 C CA . THR A 1 95 ? -18.945 0.122 12.861 1.00 78.06 95 THR A CA 1
ATOM 733 C C . THR A 1 95 ? -17.853 -0.940 12.781 1.00 78.06 95 THR A C 1
ATOM 735 O O . THR A 1 95 ? -17.313 -1.155 11.702 1.00 78.06 95 THR A O 1
ATOM 738 N N . MET A 1 96 ? -17.596 -1.645 13.888 1.00 78.88 96 MET A N 1
ATOM 739 C CA . MET A 1 96 ? -16.614 -2.735 13.936 1.00 78.88 96 MET A CA 1
ATOM 740 C C . MET A 1 96 ? -16.966 -3.851 12.951 1.00 78.88 96 MET A C 1
ATOM 742 O O . MET A 1 96 ? -16.119 -4.261 12.170 1.00 78.88 96 MET A O 1
ATOM 746 N N . LYS A 1 97 ? -18.239 -4.260 12.889 1.00 83.56 97 LYS A N 1
ATOM 747 C CA . LYS A 1 97 ? -18.68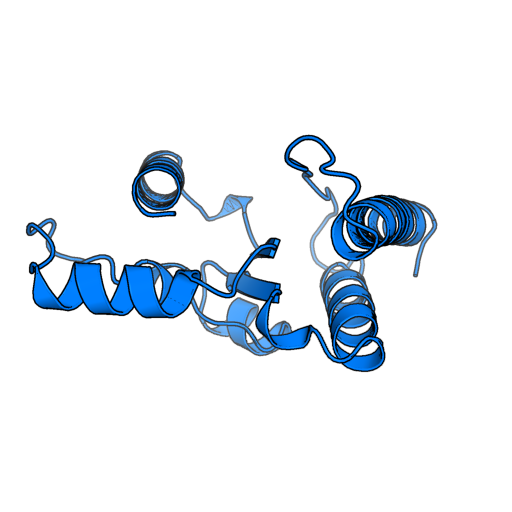6 -5.281 11.933 1.00 83.56 97 LYS A CA 1
ATOM 748 C C . LYS A 1 97 ? -18.447 -4.870 10.475 1.00 83.56 97 LYS A C 1
ATOM 750 O O . LYS A 1 97 ? -17.958 -5.662 9.683 1.00 83.56 97 LYS A O 1
ATOM 755 N N . ARG A 1 98 ? -18.749 -3.617 10.116 1.00 83.81 98 ARG A N 1
ATOM 756 C CA . ARG A 1 98 ? -18.480 -3.093 8.761 1.00 83.81 98 ARG A CA 1
ATOM 757 C C . ARG A 1 98 ? -16.991 -3.063 8.436 1.00 83.81 98 ARG A C 1
ATOM 759 O O . ARG A 1 98 ? -16.613 -3.174 7.275 1.00 83.81 98 ARG A O 1
ATOM 766 N N . LEU A 1 99 ? -16.164 -2.840 9.450 1.00 82.12 99 LEU A N 1
ATOM 767 C CA . LEU A 1 99 ? -14.718 -2.795 9.324 1.00 82.12 99 LEU A CA 1
ATOM 768 C C . LEU A 1 99 ? -14.155 -4.200 9.101 1.00 82.12 99 LEU A C 1
ATOM 770 O O . LEU A 1 99 ? -13.401 -4.394 8.154 1.00 82.12 99 LEU A O 1
ATOM 774 N N . GLU A 1 100 ? -14.604 -5.179 9.885 1.00 83.62 100 GLU A N 1
ATOM 775 C CA . GLU A 1 100 ? -14.303 -6.602 9.686 1.00 83.62 100 GLU A CA 1
ATOM 776 C C . GLU A 1 100 ? -14.731 -7.071 8.288 1.00 83.62 100 GLU A C 1
ATOM 778 O O . GLU A 1 100 ? -13.920 -7.628 7.555 1.00 83.62 100 GLU A O 1
ATOM 783 N N . GLU A 1 101 ? -15.967 -6.768 7.873 1.00 87.62 101 GLU A N 1
ATOM 784 C CA . GLU A 1 101 ? -16.481 -7.084 6.531 1.00 87.62 101 GLU A CA 1
ATOM 785 C C . GLU A 1 101 ? -15.636 -6.434 5.424 1.00 87.62 101 GLU A C 1
ATOM 787 O O . GLU A 1 101 ? -15.378 -7.051 4.394 1.00 87.62 101 GLU A O 1
ATOM 792 N N . TYR A 1 102 ? -15.178 -5.194 5.628 1.00 87.44 102 TYR A N 1
ATOM 793 C CA . TYR A 1 102 ? -14.332 -4.501 4.658 1.00 87.44 102 TYR A CA 1
ATOM 794 C C . TYR A 1 102 ? -12.944 -5.136 4.531 1.00 87.44 102 TYR A C 1
ATOM 796 O O . TYR A 1 102 ? -12.410 -5.167 3.424 1.00 87.44 102 TYR A O 1
ATOM 804 N N . TRP A 1 103 ? -12.352 -5.590 5.642 1.00 88.75 103 TRP A N 1
ATOM 805 C CA . TRP A 1 103 ? -10.997 -6.152 5.701 1.00 88.75 103 TRP A CA 1
ATOM 806 C C . TRP A 1 103 ? -10.922 -7.657 5.438 1.00 88.75 103 TRP A C 1
ATOM 808 O O . TRP A 1 103 ? -9.834 -8.155 5.162 1.00 88.75 103 TRP A O 1
ATOM 818 N N . GLN A 1 104 ? -12.054 -8.363 5.442 1.00 89.62 104 GLN A N 1
ATOM 819 C CA . GLN A 1 104 ? -12.128 -9.816 5.281 1.00 89.62 104 GLN A CA 1
ATOM 820 C C . GLN A 1 104 ? -11.410 -10.346 4.027 1.00 89.62 104 GLN A C 1
ATOM 822 O O . GLN A 1 104 ? -10.823 -11.425 4.062 1.00 89.62 104 GLN A O 1
ATOM 827 N N . ASP A 1 105 ? -11.461 -9.611 2.916 1.00 90.31 105 ASP A N 1
ATOM 828 C CA . ASP A 1 105 ? -10.910 -10.016 1.617 1.00 90.31 105 ASP A CA 1
ATOM 829 C C . ASP A 1 105 ? -9.568 -9.340 1.279 1.00 90.31 105 ASP A C 1
ATOM 831 O O . ASP A 1 105 ? -9.102 -9.392 0.138 1.00 90.31 105 ASP A O 1
ATOM 835 N N . LYS A 1 106 ? -8.937 -8.687 2.264 1.00 92.94 106 LYS A N 1
ATOM 836 C CA . LYS A 1 106 ? -7.767 -7.820 2.074 1.00 92.94 106 LYS A CA 1
ATOM 837 C C . LYS A 1 106 ? -6.529 -8.442 2.679 1.00 92.94 106 LYS A C 1
ATOM 839 O O . LYS A 1 106 ? -6.565 -9.008 3.762 1.00 92.94 106 LYS A O 1
ATOM 844 N N . SER A 1 107 ? -5.409 -8.317 1.977 1.00 94.00 107 SER A N 1
ATOM 845 C CA . SER A 1 107 ? -4.145 -8.926 2.414 1.00 94.00 107 SER A CA 1
ATOM 846 C C . SER A 1 107 ? -2.952 -7.984 2.302 1.00 94.00 107 SER A C 1
ATOM 848 O O . SER A 1 107 ? -1.907 -8.262 2.879 1.00 94.00 107 SER A O 1
ATOM 850 N N . TYR A 1 108 ? -3.090 -6.867 1.582 1.00 95.50 108 TYR A N 1
ATOM 851 C CA . TYR A 1 108 ? -2.025 -5.885 1.409 1.00 95.50 108 TYR A CA 1
ATOM 852 C C . TYR A 1 108 ? -2.525 -4.484 1.742 1.00 95.50 108 TYR A C 1
ATOM 854 O O . TYR A 1 108 ? -3.575 -4.056 1.262 1.00 95.50 108 TYR A O 1
ATOM 862 N N . LEU A 1 109 ? -1.732 -3.753 2.524 1.00 94.62 109 LEU A N 1
ATOM 863 C CA . LEU A 1 109 ? -1.963 -2.355 2.869 1.00 94.62 109 LEU A CA 1
ATOM 864 C C . LEU A 1 109 ? -0.730 -1.524 2.505 1.00 94.62 109 LEU A C 1
ATOM 866 O O . LEU A 1 109 ? 0.354 -1.746 3.036 1.00 94.62 109 LEU A O 1
ATOM 870 N N . ILE A 1 110 ? -0.909 -0.542 1.625 1.00 94.31 110 ILE A N 1
ATOM 871 C CA . ILE A 1 110 ? 0.083 0.492 1.323 1.00 94.31 110 ILE A CA 1
ATOM 872 C C . ILE A 1 110 ? -0.339 1.780 2.021 1.00 94.31 110 ILE A C 1
ATOM 874 O O . ILE A 1 110 ? -1.436 2.278 1.770 1.00 94.31 110 ILE A O 1
ATOM 878 N N . ILE A 1 111 ? 0.547 2.330 2.853 1.00 92.31 111 ILE A N 1
ATOM 879 C CA . ILE A 1 111 ? 0.378 3.631 3.510 1.00 92.31 111 ILE A CA 1
ATOM 880 C C . ILE A 1 111 ? 1.360 4.620 2.877 1.00 92.31 111 ILE A C 1
ATOM 882 O O . ILE A 1 111 ? 2.566 4.542 3.113 1.00 92.31 111 ILE A O 1
ATOM 886 N N . ASP A 1 112 ? 0.845 5.538 2.065 1.00 90.56 112 ASP A N 1
ATOM 887 C CA . ASP A 1 112 ? 1.607 6.662 1.529 1.00 90.56 112 ASP A CA 1
ATOM 888 C C . ASP A 1 112 ? 1.658 7.823 2.531 1.00 90.56 112 ASP A C 1
ATOM 890 O O . ASP A 1 112 ? 0.787 7.966 3.395 1.00 90.56 112 ASP A O 1
ATOM 894 N N . GLU A 1 113 ? 2.700 8.646 2.425 1.00 88.12 113 GLU A N 1
ATOM 895 C CA . GLU A 1 113 ? 2.997 9.726 3.376 1.00 88.12 113 GLU A CA 1
ATOM 896 C C . GLU A 1 113 ? 3.056 9.239 4.835 1.00 88.12 113 GLU A C 1
ATOM 898 O O . GLU A 1 113 ? 2.586 9.896 5.765 1.00 88.12 113 GLU A O 1
ATOM 903 N N . MET A 1 114 ? 3.669 8.068 5.049 1.00 86.12 114 MET A N 1
ATOM 904 C CA . MET A 1 114 ? 3.816 7.436 6.368 1.00 86.12 114 MET A CA 1
ATOM 905 C C . MET A 1 114 ? 4.455 8.361 7.418 1.00 86.12 114 MET A C 1
ATOM 907 O O . MET A 1 114 ? 4.143 8.258 8.599 1.00 86.12 114 MET A O 1
ATOM 911 N N . LEU A 1 115 ? 5.308 9.303 6.998 1.00 84.69 115 LEU A N 1
ATOM 912 C CA . LEU A 1 115 ? 5.921 10.299 7.886 1.00 84.69 115 LEU A CA 1
ATOM 913 C C . LEU A 1 115 ? 4.897 11.238 8.544 1.00 84.69 115 LEU A C 1
ATOM 915 O O . LEU A 1 115 ? 5.176 11.801 9.598 1.00 84.69 115 LEU A O 1
ATOM 919 N N . MET A 1 116 ? 3.716 11.402 7.945 1.00 86.94 116 MET A N 1
ATOM 920 C CA . MET A 1 116 ? 2.620 12.185 8.519 1.00 86.94 116 MET A CA 1
ATOM 921 C C . MET A 1 116 ? 1.734 11.370 9.474 1.00 86.94 116 MET A C 1
ATOM 923 O O . MET A 1 116 ? 0.878 11.934 10.155 1.00 86.94 116 MET A O 1
ATOM 927 N N . VAL A 1 117 ? 1.915 10.049 9.543 1.00 85.69 117 VAL A N 1
ATOM 928 C CA . VAL A 1 117 ? 1.118 9.161 10.394 1.00 85.69 117 VAL A CA 1
ATOM 929 C C . VAL A 1 117 ? 1.744 9.090 11.785 1.00 85.69 117 VAL A C 1
ATOM 931 O O . VAL A 1 117 ? 2.882 8.661 11.958 1.00 85.69 117 VAL A O 1
ATOM 934 N N . SER A 1 118 ? 0.987 9.486 12.811 1.00 86.12 118 SER A N 1
ATOM 935 C CA . SER A 1 118 ? 1.460 9.403 14.196 1.00 86.12 118 SER A CA 1
ATOM 936 C C . SER A 1 118 ? 1.535 7.956 14.694 1.00 86.12 118 SER A C 1
ATOM 938 O O . SER A 1 118 ? 0.750 7.096 14.289 1.00 86.12 118 SER A O 1
ATOM 940 N N . GLN A 1 119 ? 2.422 7.694 15.657 1.00 87.25 119 GLN A N 1
ATOM 941 C CA . GLN A 1 119 ? 2.539 6.377 16.296 1.00 87.25 119 GLN A CA 1
ATOM 942 C C . GLN A 1 119 ? 1.208 5.909 16.905 1.00 87.25 119 GLN A C 1
ATOM 944 O O . GLN A 1 119 ? 0.831 4.750 16.758 1.00 87.25 119 GLN A O 1
ATOM 949 N N . ALA A 1 120 ? 0.466 6.814 17.552 1.00 83.94 120 ALA A N 1
ATOM 950 C CA . ALA A 1 120 ? -0.835 6.501 18.139 1.00 83.94 120 ALA A CA 1
ATOM 951 C C . ALA A 1 120 ? -1.872 6.103 17.078 1.00 83.94 120 ALA A C 1
ATOM 953 O O . ALA A 1 120 ? -2.717 5.244 17.328 1.00 83.94 120 ALA A O 1
ATOM 954 N N . LEU A 1 121 ? -1.818 6.718 15.893 1.00 81.62 121 LEU A N 1
ATOM 955 C CA . LEU A 1 121 ? -2.689 6.370 14.778 1.00 81.62 121 LEU A CA 1
ATOM 956 C C . LEU A 1 121 ? -2.313 5.005 14.194 1.00 81.62 121 LEU A C 1
ATOM 958 O O . LEU A 1 121 ? -3.193 4.171 14.005 1.00 81.62 121 LEU A O 1
ATOM 962 N N . LEU A 1 122 ? -1.020 4.745 13.996 1.00 85.44 122 LEU A N 1
ATOM 963 C CA . LEU A 1 122 ? -0.530 3.454 13.513 1.00 85.44 122 LEU A CA 1
ATOM 964 C C . LEU A 1 122 ? -0.854 2.307 14.482 1.00 85.44 122 LEU A C 1
ATOM 966 O O . LEU A 1 122 ? -1.307 1.249 14.055 1.00 85.44 122 LEU A O 1
ATOM 970 N N . ALA A 1 123 ? -0.698 2.533 15.789 1.00 85.88 123 ALA A N 1
ATOM 971 C CA . ALA A 1 123 ? -1.066 1.562 16.815 1.00 85.88 123 ALA A CA 1
ATOM 972 C C . ALA A 1 123 ? -2.571 1.262 16.801 1.00 85.88 123 ALA A C 1
ATOM 974 O O . ALA A 1 123 ? -2.975 0.117 16.977 1.00 85.88 123 ALA A O 1
ATOM 975 N N . LYS A 1 124 ? -3.424 2.267 16.561 1.00 81.69 124 LYS A N 1
ATOM 976 C CA . LYS A 1 124 ? -4.866 2.036 16.387 1.00 81.69 124 LYS A CA 1
ATOM 977 C C . LYS A 1 124 ? -5.152 1.186 15.157 1.00 81.69 124 LYS A C 1
ATOM 979 O O . LYS A 1 124 ? -5.939 0.259 15.270 1.00 81.69 124 LYS A O 1
ATOM 984 N N . VAL A 1 125 ? -4.501 1.475 14.028 1.00 82.44 125 VAL A N 1
ATOM 985 C CA . VAL A 1 125 ? -4.639 0.671 12.805 1.00 82.44 125 VAL A CA 1
ATOM 986 C C . VAL A 1 125 ? -4.279 -0.784 13.097 1.00 82.44 125 VAL A C 1
ATOM 988 O O . VAL A 1 125 ? -5.102 -1.653 12.863 1.00 82.44 125 VAL A O 1
ATOM 991 N N . SER A 1 126 ? -3.124 -1.035 13.718 1.00 85.44 126 SER A N 1
ATOM 992 C CA . SER A 1 126 ? -2.649 -2.387 14.052 1.00 85.44 126 SER A CA 1
ATOM 993 C C . SER A 1 126 ? -3.512 -3.155 15.062 1.00 85.44 126 SER A C 1
ATOM 995 O O . SER A 1 126 ? -3.348 -4.361 15.179 1.00 85.44 126 SER A O 1
ATOM 997 N N . ASN A 1 127 ? -4.356 -2.482 15.848 1.00 82.1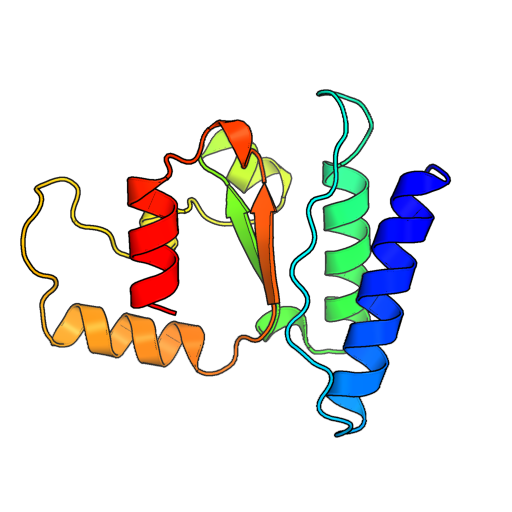2 127 ASN A N 1
ATOM 998 C CA . ASN A 1 127 ? -5.303 -3.150 16.752 1.00 82.12 127 ASN A CA 1
ATOM 999 C C . ASN A 1 127 ? -6.651 -3.441 16.074 1.00 82.12 127 ASN A C 1
ATOM 1001 O O . ASN A 1 127 ? -7.479 -4.151 16.636 1.00 82.12 127 ASN A O 1
ATOM 1005 N N . ILE A 1 128 ? -6.904 -2.802 14.931 1.00 74.75 128 ILE A N 1
ATOM 1006 C CA . ILE A 1 128 ? -8.155 -2.883 14.179 1.00 74.75 128 ILE A CA 1
ATOM 1007 C C . ILE A 1 128 ? -8.068 -3.943 13.078 1.00 74.75 128 ILE A C 1
ATOM 1009 O O . ILE A 1 128 ? -9.064 -4.618 12.825 1.00 74.75 128 ILE A O 1
ATOM 1013 N N . ILE A 1 129 ? -6.921 -4.018 12.399 1.00 74.69 129 ILE A N 1
ATOM 1014 C CA . ILE A 1 129 ? -6.649 -4.919 11.269 1.00 74.69 129 ILE A CA 1
ATOM 1015 C C . ILE A 1 129 ? -5.697 -6.027 11.694 1.00 74.69 129 ILE A C 1
ATOM 1017 O O . ILE A 1 129 ? -5.834 -7.133 11.134 1.00 74.69 129 ILE A O 1
#

InterPro domains:
  IPR010285 DNA helicase Pif1-like, DEAD-box helicase domain [PF05970] (30-126)
  IPR027417 P-loop containing nucleoside triphosphate hydrolase [G3DSA:3.40.50.300] (1-129)
  IPR051055 PIF1 DNA helicase [PTHR47642] (3-125)

Radius of gyration: 15.27 Å; chains: 1; bounding box: 39×36×36 Å

Secondary structure (DSSP, 8-state):
--HHHHHHHHHHHHHHHHHHTT--PPP--------TTSSHHHHHHHHHHHHHHTT-GGGEEEEESSHHHHHHTT-EEHHHHTT--TT-PPPPHHHHHHHHHHHTT--EEEEETGGGS-HHHHHHHHHH-

Sequence (129 aa):
LLDDQWRAYNIIDWHLQQFVTGRCPDQLHMIIPGEGSVGKSRTIQTITENFARRGIQGMLVKVAYTGIAASVIDGKTLHNICMILLNGGKQSAQTMKRLEEYWQDKSYLIIDEMLMVSQALLAKVSNII

pLDDT: mean 85.83, std 10.22, range [54.0, 97.06]